Protein AF-A0A483AIH9-F1 (afdb_monomer)

Sequence (68 aa):
MLGANIILPKKALKRDNRYQRDKKRKLCKRRAAIEPIIGHLKSDFRLSRNLLKGQVGDEINVLRPLHK

Solvent-accessible surface area (backbone atoms only — not comparable to full-atom values): 4301 Å² total; per-residue (Å²): 133,93,72,79,88,79,79,73,94,65,82,81,57,91,87,56,52,71,68,58,49,48,54,52,50,53,53,47,52,59,47,63,71,47,50,62,58,53,50,48,54,30,63,66,42,44,68,51,85,32,90,88,54,39,70,66,36,32,56,52,28,63,75,54,57,67,88,125

Foldseek 3Di:
DPDDPDQDDDDDDPPDDPVRVVVSVVVVVVVVVCVVVVVCCCVQQVCDADPPPGPVVNVVSNVDGDDD

Mean predicted aligned error: 7.41 Å

Structure (mmCIF, N/CA/C/O backbone):
data_AF-A0A483AIH9-F1
#
_entry.id   AF-A0A483AIH9-F1
#
loop_
_atom_site.group_PDB
_atom_site.id
_atom_site.type_symbol
_atom_site.label_atom_id
_atom_site.label_alt_id
_atom_site.label_comp_id
_atom_site.label_asym_id
_atom_site.label_entity_id
_atom_site.label_seq_id
_atom_site.pdbx_PDB_ins_code
_atom_site.Cartn_x
_atom_site.Cartn_y
_atom_site.Cartn_z
_atom_site.occupancy
_atom_site.B_iso_or_equiv
_atom_site.auth_seq_id
_atom_site.auth_comp_id
_atom_site.auth_asym_id
_atom_site.auth_atom_id
_atom_site.pdbx_PDB_model_num
ATOM 1 N N . MET A 1 1 ? -0.638 -13.623 18.003 1.00 40.94 1 MET A N 1
ATOM 2 C CA . MET A 1 1 ? -0.946 -12.629 16.949 1.00 40.94 1 MET A CA 1
ATOM 3 C C . MET A 1 1 ? 0.356 -12.156 16.305 1.00 40.94 1 MET A C 1
ATOM 5 O O . MET A 1 1 ? 0.934 -11.175 16.755 1.00 40.94 1 MET A O 1
ATOM 9 N N . LEU A 1 2 ? 0.869 -12.868 15.296 1.00 45.06 2 LEU A N 1
ATOM 10 C CA . LEU A 1 2 ? 2.046 -12.435 14.525 1.00 45.06 2 LEU A CA 1
ATOM 11 C C . LEU A 1 2 ? 1.618 -11.330 13.545 1.00 45.06 2 LEU A C 1
ATOM 13 O O . LEU A 1 2 ? 1.419 -11.564 12.358 1.00 45.06 2 LEU A O 1
ATOM 17 N N . GLY A 1 3 ? 1.380 -10.127 14.066 1.00 59.66 3 GLY A N 1
ATOM 18 C CA . GLY A 1 3 ? 1.055 -8.964 13.249 1.00 59.66 3 GLY A CA 1
ATOM 19 C C . GLY A 1 3 ? 2.318 -8.410 12.600 1.00 59.66 3 GLY A C 1
ATOM 20 O O . GLY A 1 3 ? 3.226 -7.957 13.296 1.00 59.66 3 GLY A O 1
ATOM 21 N N . ALA A 1 4 ? 2.391 -8.417 11.270 1.00 73.06 4 ALA A N 1
ATOM 22 C CA . ALA A 1 4 ? 3.424 -7.666 10.568 1.00 73.06 4 ALA A CA 1
ATOM 23 C C . ALA A 1 4 ? 3.233 -6.161 10.837 1.00 73.06 4 ALA A C 1
ATOM 25 O O . ALA A 1 4 ? 2.135 -5.631 10.675 1.00 73.06 4 ALA A O 1
ATOM 26 N N . ASN A 1 5 ? 4.299 -5.455 11.226 1.00 78.25 5 ASN A N 1
ATOM 27 C CA . ASN A 1 5 ? 4.259 -4.000 11.394 1.00 78.25 5 ASN A CA 1
ATOM 28 C C . ASN A 1 5 ? 4.137 -3.315 10.023 1.00 78.25 5 ASN A C 1
ATOM 30 O O . ASN A 1 5 ? 5.121 -3.150 9.299 1.00 78.25 5 ASN A O 1
ATOM 34 N N . ILE A 1 6 ? 2.914 -2.922 9.660 1.00 79.06 6 ILE A N 1
ATOM 35 C CA . ILE A 1 6 ? 2.613 -2.271 8.383 1.00 79.06 6 ILE A CA 1
ATOM 36 C C . ILE A 1 6 ? 3.052 -0.805 8.439 1.00 79.06 6 ILE A C 1
ATOM 38 O O . ILE A 1 6 ? 2.497 0.010 9.175 1.00 79.06 6 ILE A O 1
ATOM 42 N N . ILE A 1 7 ? 4.024 -0.441 7.603 1.00 84.19 7 ILE A N 1
ATOM 43 C CA . ILE A 1 7 ? 4.428 0.954 7.409 1.00 84.19 7 ILE A CA 1
ATOM 44 C C . ILE A 1 7 ? 3.499 1.582 6.368 1.00 84.19 7 ILE A C 1
ATOM 46 O O . ILE A 1 7 ? 3.481 1.175 5.206 1.00 84.19 7 ILE A O 1
ATOM 50 N N . LEU A 1 8 ? 2.726 2.580 6.792 1.00 83.25 8 LEU A N 1
ATOM 51 C CA . LEU A 1 8 ? 1.891 3.381 5.898 1.00 83.25 8 LEU A CA 1
ATOM 52 C C . LEU A 1 8 ? 2.734 4.456 5.193 1.00 83.25 8 LEU A C 1
ATOM 54 O O . LEU A 1 8 ? 3.652 5.009 5.812 1.00 83.25 8 LEU A O 1
ATOM 58 N N . PRO A 1 9 ? 2.418 4.805 3.932 1.00 85.75 9 PRO A N 1
ATOM 59 C CA . PRO A 1 9 ? 3.047 5.931 3.259 1.00 85.75 9 PRO A CA 1
ATOM 60 C C . PRO A 1 9 ? 2.676 7.222 3.997 1.00 85.75 9 PRO A C 1
ATOM 62 O O . PRO A 1 9 ? 1.551 7.708 3.932 1.00 85.75 9 PRO A O 1
ATOM 65 N N . LYS A 1 10 ? 3.631 7.764 4.751 1.00 86.75 10 LYS A N 1
ATOM 66 C CA . LYS A 1 10 ? 3.520 9.039 5.463 1.00 86.75 10 LYS A CA 1
ATOM 67 C C . LYS A 1 10 ? 4.756 9.880 5.172 1.00 86.75 10 LYS A C 1
ATOM 69 O O . LYS A 1 10 ? 5.805 9.350 4.796 1.00 86.75 10 LYS A O 1
ATOM 74 N N . LYS A 1 11 ? 4.640 11.196 5.370 1.00 84.88 11 LYS A N 1
ATOM 75 C CA . LYS A 1 11 ? 5.799 12.097 5.332 1.00 84.88 11 LYS A CA 1
ATOM 76 C C . LYS A 1 11 ? 6.861 11.595 6.315 1.00 84.88 11 LYS A C 1
ATOM 78 O O . LYS A 1 11 ? 6.536 11.111 7.401 1.00 84.88 11 LYS A O 1
ATOM 83 N N . ALA A 1 12 ? 8.127 11.690 5.917 1.00 83.00 12 ALA A N 1
ATOM 84 C CA . ALA A 1 12 ? 9.231 11.270 6.765 1.00 83.00 12 ALA A CA 1
ATOM 85 C C . ALA A 1 12 ? 9.251 12.096 8.060 1.00 83.00 12 ALA A C 1
ATOM 87 O O . ALA A 1 12 ? 9.084 13.316 8.023 1.00 83.00 12 ALA A O 1
ATOM 88 N N . LEU A 1 13 ? 9.446 11.437 9.202 1.00 84.69 13 LEU A N 1
ATOM 89 C CA . LEU A 1 13 ? 9.462 12.121 10.492 1.00 84.69 13 LEU A CA 1
ATOM 90 C C . LEU A 1 13 ? 10.828 12.783 10.707 1.00 84.69 13 LEU A C 1
ATOM 92 O O . LEU A 1 13 ? 11.856 12.191 10.378 1.00 84.69 13 LEU A O 1
ATOM 96 N N . LYS A 1 14 ? 10.855 13.978 11.315 1.00 82.69 14 LYS A N 1
ATOM 97 C CA . LYS A 1 14 ? 12.105 14.715 11.605 1.00 82.69 14 LYS A CA 1
ATOM 98 C C . LYS A 1 14 ? 13.088 13.914 12.475 1.00 82.69 14 LYS A C 1
ATOM 100 O O . LYS A 1 14 ? 14.291 14.052 12.312 1.00 82.69 14 LYS A O 1
ATOM 105 N N . ARG A 1 15 ? 12.567 13.031 13.336 1.00 86.31 15 ARG A N 1
ATOM 106 C CA . ARG A 1 15 ? 13.341 12.117 14.196 1.00 86.31 15 ARG A CA 1
ATOM 107 C C . ARG A 1 15 ? 14.015 10.949 13.462 1.00 86.31 15 ARG A C 1
ATOM 109 O O . ARG A 1 15 ? 14.838 10.261 14.051 1.00 86.31 15 ARG A O 1
ATOM 116 N N . ASP A 1 16 ? 13.641 10.665 12.212 1.00 85.69 16 ASP A N 1
ATOM 117 C CA . ASP A 1 16 ? 14.169 9.502 11.496 1.00 85.69 16 ASP A CA 1
ATOM 118 C C . ASP A 1 16 ? 15.565 9.787 10.907 1.00 85.69 16 ASP A C 1
ATOM 120 O O . ASP A 1 16 ? 15.759 10.716 10.109 1.00 85.69 16 ASP A O 1
ATOM 124 N N . ASN A 1 17 ? 16.522 8.899 11.189 1.00 91.06 17 ASN A N 1
ATOM 125 C CA . ASN A 1 17 ? 17.815 8.890 10.502 1.00 91.06 17 ASN A CA 1
ATOM 126 C C . ASN A 1 17 ? 17.641 8.615 8.987 1.00 91.06 17 ASN A C 1
ATOM 128 O O . ASN A 1 17 ? 16.674 7.972 8.562 1.00 91.06 17 ASN A O 1
ATOM 132 N N . ARG A 1 18 ? 18.592 9.066 8.156 1.00 90.56 18 ARG A N 1
ATOM 133 C CA . ARG A 1 18 ? 18.609 8.884 6.691 1.00 90.56 18 ARG A CA 1
ATOM 134 C C . ARG A 1 18 ? 18.380 7.425 6.290 1.00 90.56 18 ARG A C 1
ATOM 136 O O . ARG A 1 18 ? 17.541 7.165 5.431 1.00 90.56 18 ARG A O 1
ATOM 143 N N . TYR A 1 19 ? 19.060 6.489 6.955 1.00 91.62 19 TYR A N 1
ATOM 144 C CA . TYR A 1 19 ? 18.901 5.049 6.722 1.00 91.62 19 TYR A CA 1
ATOM 145 C C . TYR A 1 19 ? 17.460 4.570 6.960 1.00 91.62 19 TYR A C 1
ATOM 147 O O . TYR A 1 19 ? 16.877 3.884 6.122 1.00 91.62 19 TYR A O 1
ATOM 155 N N . GLN A 1 20 ? 16.839 4.995 8.065 1.00 90.12 20 GLN A N 1
ATOM 156 C CA . GLN A 1 20 ? 15.464 4.607 8.393 1.00 90.12 20 GLN A CA 1
ATOM 157 C C . GLN A 1 20 ? 14.457 5.176 7.387 1.00 90.1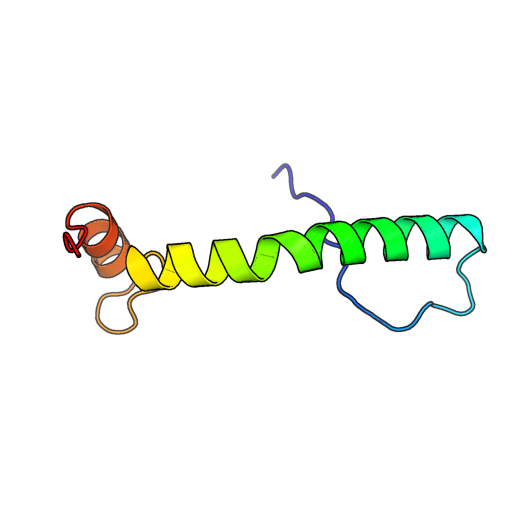2 20 GLN A C 1
ATOM 159 O O . GLN A 1 20 ? 13.511 4.490 6.995 1.00 90.12 20 GLN A O 1
ATOM 164 N N . ARG A 1 21 ? 14.682 6.407 6.908 1.00 89.38 21 ARG A N 1
ATOM 165 C CA . ARG A 1 21 ? 13.876 7.011 5.835 1.00 89.38 21 ARG A CA 1
ATOM 166 C C . ARG A 1 21 ? 13.995 6.233 4.529 1.00 89.38 21 ARG A C 1
ATOM 168 O O . ARG A 1 21 ? 12.985 6.004 3.867 1.00 89.38 21 ARG A O 1
ATOM 175 N N . ASP A 1 22 ? 15.206 5.815 4.170 1.00 91.06 22 ASP A N 1
ATOM 176 C CA . ASP A 1 22 ? 15.453 5.032 2.961 1.00 91.06 22 ASP A CA 1
ATOM 177 C C . ASP A 1 22 ? 14.775 3.659 3.010 1.00 91.06 22 ASP A C 1
ATOM 179 O O . ASP A 1 22 ? 14.019 3.306 2.102 1.00 91.06 22 ASP A O 1
ATOM 183 N N . LYS A 1 23 ? 14.923 2.950 4.136 1.00 90.88 23 LYS A N 1
ATOM 184 C CA . LYS A 1 23 ? 14.267 1.661 4.381 1.00 90.88 23 LYS A CA 1
ATOM 185 C C . LYS A 1 23 ? 12.744 1.761 4.251 1.00 90.88 23 LYS A C 1
ATOM 187 O O . LYS A 1 23 ? 12.142 0.972 3.521 1.00 90.88 23 LYS A O 1
ATOM 192 N N . LYS A 1 24 ? 12.117 2.759 4.893 1.00 90.38 24 LYS A N 1
ATOM 193 C CA . LYS A 1 24 ? 10.667 3.021 4.779 1.00 90.38 24 LYS A CA 1
ATOM 194 C C . LYS A 1 24 ? 10.260 3.298 3.327 1.00 90.38 24 LYS A C 1
ATOM 196 O O . LYS A 1 24 ? 9.297 2.713 2.839 1.00 90.38 24 LYS A O 1
ATOM 201 N N . ARG A 1 25 ? 11.024 4.129 2.607 1.00 90.38 25 ARG A N 1
ATOM 202 C CA . ARG A 1 25 ? 10.755 4.455 1.197 1.00 90.38 25 ARG A CA 1
ATOM 203 C C . ARG A 1 25 ? 10.832 3.223 0.297 1.00 90.38 25 ARG A C 1
ATOM 205 O O . ARG A 1 25 ? 9.958 3.040 -0.546 1.00 90.38 25 ARG A O 1
ATOM 212 N N . LYS A 1 26 ? 11.847 2.372 0.480 1.00 91.94 26 LYS A N 1
ATOM 213 C CA . LYS A 1 26 ? 12.025 1.133 -0.293 1.00 91.94 26 LYS A CA 1
ATOM 214 C C . LYS A 1 26 ? 10.855 0.171 -0.083 1.00 91.94 26 LYS A C 1
ATOM 216 O O . LYS A 1 26 ? 10.358 -0.393 -1.054 1.00 91.94 26 LYS A O 1
ATOM 221 N N . LEU A 1 27 ? 10.374 0.030 1.153 1.00 90.62 27 LEU A N 1
ATOM 222 C CA . LEU A 1 27 ? 9.204 -0.798 1.465 1.00 90.62 27 LEU A CA 1
ATOM 223 C C . LEU A 1 27 ? 7.925 -0.261 0.812 1.00 90.62 27 LEU A C 1
ATOM 225 O O . LEU A 1 27 ? 7.229 -1.019 0.139 1.00 90.62 27 LEU A O 1
ATOM 229 N N . CYS A 1 28 ? 7.650 1.043 0.925 1.00 92.25 28 CYS A N 1
ATOM 230 C CA . CYS A 1 28 ? 6.477 1.647 0.288 1.00 92.25 28 CYS A CA 1
ATOM 231 C C . CYS A 1 28 ? 6.516 1.529 -1.245 1.00 92.25 28 CYS A C 1
ATOM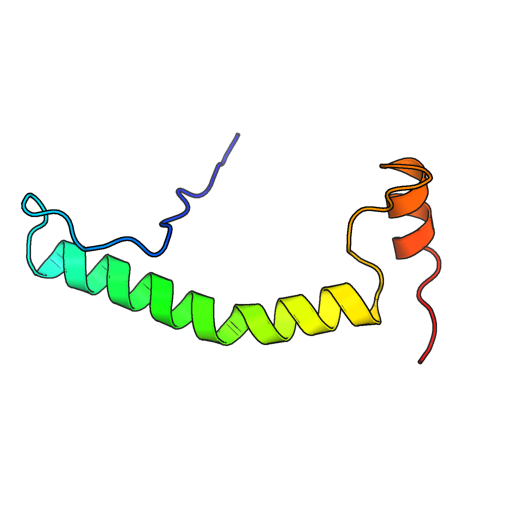 233 O O . CYS A 1 28 ? 5.488 1.242 -1.848 1.00 92.25 28 CYS A O 1
ATOM 235 N N . LYS A 1 29 ? 7.691 1.683 -1.878 1.00 92.44 29 LYS A N 1
ATOM 236 C CA . LYS A 1 29 ? 7.852 1.480 -3.330 1.00 92.44 29 LYS A CA 1
ATOM 237 C C . LYS A 1 29 ? 7.543 0.042 -3.754 1.00 92.44 29 LYS A C 1
ATOM 239 O O . LYS A 1 29 ? 6.808 -0.158 -4.712 1.00 92.44 29 LYS A O 1
ATOM 244 N N . ARG A 1 30 ? 8.064 -0.954 -3.026 1.00 91.94 30 ARG A N 1
ATOM 245 C CA . ARG A 1 30 ? 7.768 -2.374 -3.293 1.00 91.94 30 ARG A CA 1
ATOM 246 C C . ARG A 1 30 ? 6.275 -2.674 -3.160 1.00 91.94 30 ARG A C 1
ATOM 248 O O . ARG A 1 30 ? 5.734 -3.404 -3.977 1.00 91.94 30 ARG A O 1
ATOM 255 N N . ARG A 1 31 ? 5.615 -2.080 -2.161 1.00 92.31 31 ARG A N 1
ATOM 256 C CA . ARG A 1 31 ? 4.169 -2.208 -1.961 1.00 92.31 31 ARG A CA 1
ATOM 257 C C . ARG A 1 31 ? 3.375 -1.581 -3.111 1.00 92.31 31 ARG A C 1
ATOM 259 O O . ARG A 1 31 ? 2.492 -2.227 -3.655 1.00 92.31 31 ARG A O 1
ATOM 266 N N . ALA A 1 32 ? 3.721 -0.363 -3.522 1.00 92.88 32 ALA A N 1
ATOM 267 C CA . ALA A 1 32 ? 3.028 0.333 -4.607 1.00 92.88 32 ALA A CA 1
ATOM 268 C C . ALA A 1 32 ? 3.045 -0.443 -5.938 1.00 92.88 32 ALA A C 1
ATOM 270 O O . ALA A 1 32 ? 2.099 -0.332 -6.707 1.00 92.88 32 ALA A O 1
ATOM 271 N N . ALA A 1 33 ? 4.078 -1.256 -6.187 1.00 94.19 33 ALA A N 1
ATOM 272 C CA . ALA A 1 33 ? 4.160 -2.091 -7.384 1.00 94.19 33 ALA A CA 1
ATOM 273 C C . ALA A 1 33 ? 3.148 -3.257 -7.404 1.00 94.19 33 ALA A C 1
ATOM 275 O O . ALA A 1 33 ? 2.747 -3.683 -8.481 1.00 94.19 33 ALA A O 1
ATOM 276 N N . ILE A 1 34 ? 2.732 -3.776 -6.242 1.00 94.62 34 ILE A N 1
ATOM 277 C CA . ILE A 1 34 ? 1.844 -4.953 -6.147 1.00 94.62 34 ILE A CA 1
ATOM 278 C C . ILE A 1 34 ? 0.376 -4.597 -5.875 1.00 94.62 34 ILE A C 1
ATOM 280 O O . ILE A 1 34 ? -0.510 -5.380 -6.203 1.00 94.62 34 ILE A O 1
ATOM 284 N N . GLU A 1 35 ? 0.102 -3.428 -5.288 1.00 92.75 35 GLU A N 1
ATOM 285 C CA . GLU A 1 35 ? -1.262 -2.990 -4.944 1.00 92.75 35 GLU A CA 1
ATOM 286 C C . GLU A 1 35 ? -2.230 -2.969 -6.148 1.00 92.75 35 GLU A C 1
ATOM 288 O O . GLU A 1 35 ? -3.357 -3.434 -5.976 1.00 92.75 35 GLU A O 1
ATOM 293 N N . PRO A 1 36 ? -1.837 -2.537 -7.368 1.00 95.19 36 PRO A N 1
ATOM 294 C CA . PRO A 1 36 ? -2.727 -2.593 -8.531 1.00 95.19 36 PRO A CA 1
ATOM 295 C C . PRO A 1 36 ? -3.148 -4.022 -8.887 1.00 95.19 36 PRO A C 1
ATOM 297 O O . PRO A 1 36 ? -4.328 -4.289 -9.091 1.00 95.19 36 PRO A O 1
ATOM 300 N N . ILE A 1 37 ? -2.196 -4.961 -8.886 1.00 95.00 37 ILE A N 1
ATOM 301 C CA . ILE A 1 37 ? -2.450 -6.377 -9.187 1.00 95.00 37 ILE A CA 1
ATOM 302 C C . ILE A 1 37 ? -3.403 -6.963 -8.143 1.00 95.00 37 ILE A C 1
ATOM 304 O O . ILE A 1 37 ? -4.393 -7.597 -8.493 1.00 95.00 37 ILE A O 1
ATOM 308 N N . ILE A 1 38 ? -3.157 -6.692 -6.858 1.00 93.31 38 ILE A N 1
ATOM 309 C CA . ILE A 1 38 ? -4.049 -7.114 -5.771 1.00 93.31 38 ILE A CA 1
ATOM 310 C C . ILE A 1 38 ? -5.453 -6.517 -5.950 1.00 93.31 38 ILE A C 1
ATOM 312 O O . ILE A 1 38 ? -6.440 -7.205 -5.697 1.00 93.31 38 ILE A O 1
ATOM 316 N N . GLY A 1 39 ? -5.562 -5.258 -6.379 1.00 92.56 39 GLY A N 1
ATOM 317 C CA . GLY A 1 39 ? -6.840 -4.603 -6.662 1.00 92.56 39 GLY A CA 1
ATOM 318 C C . GLY A 1 39 ? -7.615 -5.275 -7.797 1.00 92.56 39 GLY A C 1
ATOM 319 O O . GLY A 1 39 ? -8.807 -5.551 -7.638 1.00 92.56 39 GLY A O 1
ATOM 320 N N . HIS A 1 40 ? -6.936 -5.597 -8.901 1.00 91.88 40 HIS A N 1
ATOM 321 C CA . HIS A 1 40 ? -7.529 -6.333 -10.019 1.00 91.88 40 HIS A CA 1
ATOM 322 C C . HIS A 1 40 ? -7.996 -7.719 -9.581 1.00 91.88 40 HIS A C 1
ATOM 324 O O . HIS A 1 40 ? -9.179 -8.017 -9.699 1.00 91.88 40 HIS A O 1
ATOM 330 N N . LEU A 1 41 ? -7.127 -8.500 -8.931 1.00 89.81 41 LEU A N 1
ATOM 331 C CA . LEU A 1 41 ? -7.479 -9.822 -8.403 1.00 89.81 41 LEU A CA 1
ATOM 332 C C . LEU A 1 41 ? -8.683 -9.765 -7.450 1.00 89.81 41 LEU A C 1
ATOM 334 O O . LEU A 1 41 ? -9.586 -10.594 -7.529 1.00 89.81 41 LEU A O 1
ATOM 33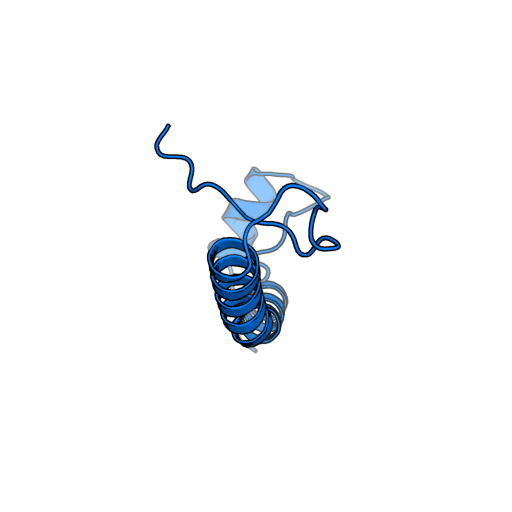8 N N . LYS A 1 42 ? -8.743 -8.766 -6.562 1.00 89.56 42 LYS A N 1
ATOM 339 C CA . LYS A 1 42 ? -9.894 -8.600 -5.665 1.00 89.56 42 LYS A CA 1
ATOM 340 C C . LYS A 1 42 ? -11.194 -8.332 -6.413 1.00 89.56 42 LYS A C 1
ATOM 342 O O . LYS A 1 42 ? -12.236 -8.833 -5.997 1.00 89.56 42 LYS A O 1
ATOM 347 N N . SER A 1 43 ? -11.123 -7.541 -7.477 1.00 87.12 43 SER A N 1
ATOM 348 C CA . SER A 1 43 ? -12.285 -7.136 -8.267 1.00 87.12 43 SER A CA 1
ATOM 349 C C . SER A 1 43 ? -12.763 -8.266 -9.179 1.00 87.12 43 SER A C 1
ATOM 351 O O . SER A 1 43 ? -13.954 -8.560 -9.213 1.00 87.12 43 SER A O 1
ATOM 353 N N . ASP A 1 44 ? -11.840 -8.939 -9.866 1.00 88.06 44 ASP A N 1
ATOM 354 C CA . ASP A 1 44 ? -12.146 -10.009 -10.818 1.00 88.06 44 ASP A CA 1
ATOM 355 C C . ASP A 1 44 ? -12.703 -11.257 -10.133 1.00 88.06 44 ASP A C 1
ATOM 357 O O . ASP A 1 44 ? -13.652 -11.859 -10.630 1.00 88.06 44 ASP A O 1
ATOM 361 N N . PHE A 1 45 ? -12.185 -11.592 -8.949 1.00 85.75 45 PHE A N 1
ATOM 362 C CA . PHE A 1 45 ? -12.582 -12.792 -8.208 1.00 85.75 45 PHE A CA 1
ATOM 363 C C . PHE A 1 45 ? -13.517 -12.512 -7.023 1.00 85.75 45 PHE A C 1
ATOM 365 O O . PHE A 1 45 ? -13.704 -13.379 -6.175 1.00 85.75 45 PHE A O 1
ATOM 372 N N . ARG A 1 46 ? -14.112 -11.311 -6.931 1.00 86.50 46 ARG A N 1
ATOM 373 C CA . ARG A 1 46 ? -15.066 -10.929 -5.863 1.00 86.50 46 ARG A CA 1
ATOM 374 C C . ARG A 1 46 ? -14.538 -11.159 -4.435 1.00 86.50 46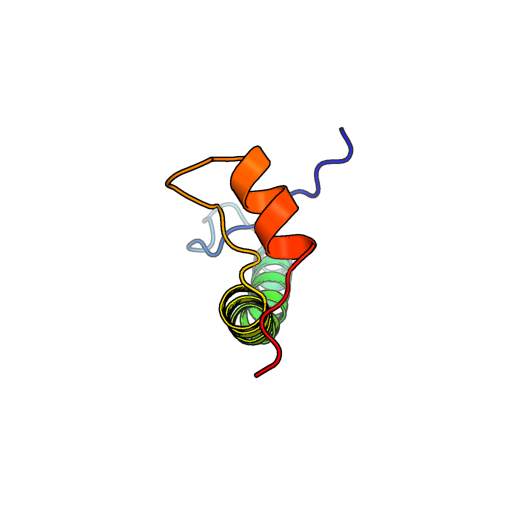 ARG A C 1
ATOM 376 O O . ARG A 1 46 ? -15.314 -11.428 -3.521 1.00 86.50 46 ARG A O 1
ATOM 383 N N . LEU A 1 47 ? -13.229 -10.996 -4.226 1.00 86.94 47 LEU A N 1
ATOM 384 C CA . LEU A 1 47 ? -12.561 -11.200 -2.928 1.00 86.94 47 LEU A CA 1
ATOM 385 C C . LEU A 1 47 ? -12.730 -10.005 -1.970 1.00 86.94 47 LEU A C 1
ATOM 387 O O . LEU A 1 47 ? -12.133 -9.961 -0.893 1.00 86.94 47 LEU A O 1
ATOM 391 N N . SER A 1 48 ? -13.476 -8.981 -2.383 1.00 86.38 48 SER A N 1
ATOM 392 C CA . SER A 1 48 ? -13.885 -7.869 -1.527 1.00 86.38 48 SER A CA 1
ATOM 393 C C . SER A 1 48 ? -15.008 -8.282 -0.577 1.00 86.38 48 SER A C 1
ATOM 395 O O . SER A 1 48 ? -15.823 -9.134 -0.927 1.00 86.38 48 SER A O 1
ATOM 397 N N . ARG A 1 49 ? -15.123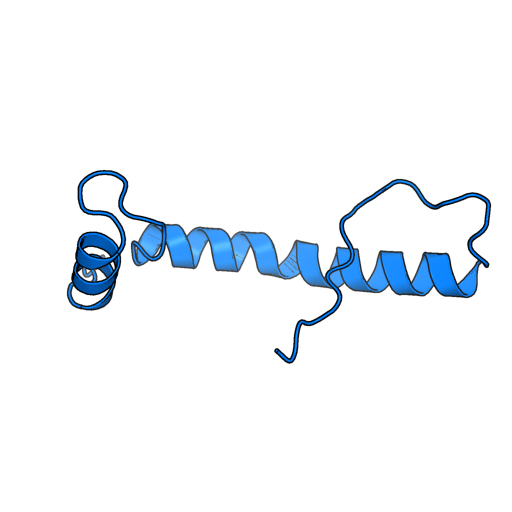 -7.585 0.562 1.00 86.31 49 ARG A N 1
ATOM 398 C CA . ARG A 1 49 ? -16.251 -7.770 1.481 1.00 86.31 49 ARG A CA 1
ATOM 399 C C . ARG A 1 49 ? -17.604 -7.593 0.786 1.00 86.31 49 ARG A C 1
ATOM 401 O O . ARG A 1 49 ? -17.834 -6.615 0.076 1.00 86.31 49 ARG A O 1
ATOM 408 N N . ASN A 1 50 ? -18.522 -8.493 1.090 1.00 86.38 50 ASN A N 1
ATOM 409 C CA . ASN A 1 50 ? -19.910 -8.504 0.701 1.00 86.38 50 ASN A CA 1
ATOM 410 C C . ASN A 1 50 ? -20.709 -7.660 1.700 1.00 86.38 50 ASN A C 1
ATOM 412 O O . ASN A 1 50 ? -20.842 -8.007 2.873 1.00 86.38 50 ASN A O 1
ATOM 416 N N . LEU A 1 51 ? -21.254 -6.537 1.234 1.00 86.44 51 LEU A N 1
ATOM 417 C CA . LEU A 1 51 ? -21.987 -5.596 2.087 1.00 86.44 51 LEU A CA 1
ATOM 418 C C . LEU A 1 51 ? -23.434 -6.029 2.381 1.00 86.44 51 LEU A C 1
ATOM 420 O O . LEU A 1 51 ? -24.050 -5.481 3.287 1.00 86.44 51 LEU A O 1
ATOM 424 N N . LEU A 1 52 ? -23.973 -7.007 1.646 1.00 87.81 52 LEU A N 1
ATOM 425 C CA . LEU A 1 52 ? -25.353 -7.480 1.809 1.00 87.81 52 LEU A CA 1
ATOM 426 C C . LEU A 1 52 ? -25.463 -8.619 2.828 1.00 87.81 52 LEU A C 1
ATOM 428 O O . LEU A 1 52 ? -26.433 -8.695 3.577 1.00 87.81 52 LEU A O 1
ATOM 432 N N . LYS A 1 53 ? -24.492 -9.540 2.820 1.00 87.94 53 LYS A N 1
ATOM 433 C CA . LYS A 1 53 ? -24.500 -10.765 3.638 1.00 87.94 53 LYS A CA 1
ATOM 434 C C . LYS A 1 53 ? -23.270 -10.916 4.538 1.00 87.94 53 LYS A C 1
ATOM 436 O O . LYS A 1 53 ? -23.162 -11.91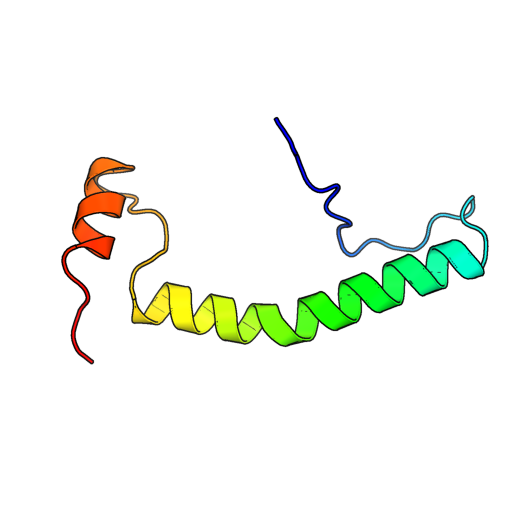6 5.243 1.00 87.94 53 LYS A O 1
ATOM 441 N N . GLY A 1 54 ? -22.359 -9.939 4.549 1.00 89.00 54 GLY A N 1
ATOM 442 C CA . GLY A 1 54 ? -21.176 -9.952 5.411 1.00 89.00 54 GLY A CA 1
ATOM 443 C C . GLY A 1 54 ? -20.291 -11.174 5.165 1.00 89.00 54 GLY A C 1
ATOM 444 O O . GLY A 1 54 ? -20.124 -11.597 4.025 1.00 89.00 54 GLY A O 1
ATOM 445 N N . GLN A 1 55 ? -19.773 -11.770 6.242 1.00 88.44 55 GLN A N 1
ATOM 446 C CA . GLN A 1 55 ? -18.858 -12.920 6.183 1.00 88.44 55 GLN A CA 1
ATOM 447 C C . GLN A 1 55 ? -19.441 -14.122 5.427 1.00 88.44 55 GLN A C 1
ATOM 449 O O . GLN A 1 55 ? -18.754 -14.709 4.601 1.00 88.44 55 GLN A O 1
ATOM 454 N N . VAL A 1 56 ? -20.727 -14.432 5.624 1.00 89.19 56 VAL A N 1
ATOM 455 C CA . VAL A 1 56 ? -21.401 -15.521 4.892 1.00 89.19 56 VAL A CA 1
ATOM 456 C C . VAL A 1 56 ? -21.423 -15.229 3.387 1.00 89.19 56 VAL A C 1
ATOM 458 O O . VAL A 1 56 ? -21.233 -16.113 2.557 1.00 89.19 56 VAL A O 1
ATOM 461 N N . GLY A 1 57 ? -21.621 -13.963 3.013 1.00 88.56 57 GLY A N 1
ATOM 462 C CA . GLY A 1 57 ? -21.533 -13.530 1.620 1.00 88.56 57 GLY A CA 1
ATOM 463 C C . GLY A 1 57 ? -20.115 -13.577 1.049 1.00 88.56 57 GLY A C 1
ATOM 464 O O . GLY A 1 57 ? -19.965 -13.819 -0.148 1.00 88.56 57 GLY A O 1
ATOM 465 N N . ASP A 1 58 ? -19.099 -13.351 1.883 1.00 88.38 58 ASP A N 1
ATOM 466 C CA . ASP A 1 58 ? -17.683 -13.447 1.507 1.00 88.38 58 ASP A CA 1
ATOM 467 C C . ASP A 1 58 ? -17.303 -14.893 1.191 1.00 88.38 58 ASP A C 1
ATOM 469 O O . ASP A 1 58 ? -16.719 -15.161 0.143 1.00 88.38 58 ASP A O 1
ATOM 473 N N . GLU A 1 59 ? -17.705 -15.832 2.049 1.00 88.50 59 GLU A N 1
ATOM 474 C CA . GLU A 1 59 ? -17.484 -17.268 1.847 1.00 88.50 59 GLU A CA 1
ATOM 475 C C . GLU A 1 59 ? -18.127 -17.752 0.540 1.00 88.50 59 GLU A C 1
ATOM 477 O O . GLU A 1 59 ? -17.476 -18.408 -0.274 1.00 88.50 59 GLU A O 1
ATOM 482 N N . ILE A 1 60 ? -19.377 -17.353 0.278 1.00 88.06 60 ILE A N 1
ATOM 483 C CA . ILE A 1 60 ? -20.083 -17.711 -0.961 1.00 88.06 60 ILE A CA 1
ATOM 484 C C . ILE A 1 60 ? -19.406 -17.095 -2.195 1.00 88.06 60 ILE A C 1
ATOM 486 O O . ILE A 1 60 ? -19.304 -17.763 -3.225 1.00 88.06 60 ILE A O 1
ATOM 490 N N . ASN A 1 61 ? -18.944 -15.841 -2.119 1.00 87.38 61 ASN A N 1
ATOM 491 C CA . ASN A 1 61 ? -18.238 -15.185 -3.226 1.00 87.38 61 ASN A CA 1
ATOM 492 C C . ASN A 1 61 ? -16.947 -15.927 -3.601 1.00 87.38 61 ASN A C 1
ATOM 494 O O . ASN A 1 61 ? -16.651 -16.052 -4.786 1.00 87.38 61 ASN A O 1
ATOM 498 N N . VAL A 1 62 ? -16.205 -16.426 -2.607 1.00 84.69 62 VAL A N 1
ATOM 499 C CA . VAL A 1 62 ? -14.975 -17.203 -2.827 1.00 84.69 62 VAL A CA 1
ATOM 500 C C . VAL A 1 62 ? -15.286 -18.579 -3.423 1.00 84.69 62 VAL A C 1
ATOM 502 O O . VAL A 1 62 ? -14.583 -19.024 -4.325 1.00 84.69 62 VAL A O 1
ATOM 505 N N . LEU A 1 63 ? -16.348 -19.242 -2.953 1.00 85.12 63 LEU A N 1
ATOM 506 C CA . LEU A 1 63 ? -16.757 -20.569 -3.435 1.00 85.12 63 LEU A CA 1
ATOM 507 C C . LEU A 1 63 ? -17.379 -20.55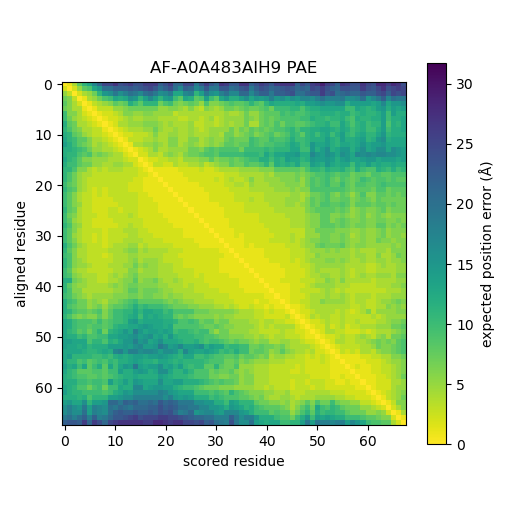1 -4.834 1.00 85.12 63 LEU A C 1
ATOM 509 O O . LEU A 1 63 ? -17.315 -21.553 -5.544 1.00 85.12 63 LEU A O 1
ATOM 513 N N . ARG A 1 64 ? -17.975 -19.426 -5.244 1.00 78.88 64 ARG A N 1
ATOM 514 C CA . ARG A 1 64 ? -18.543 -1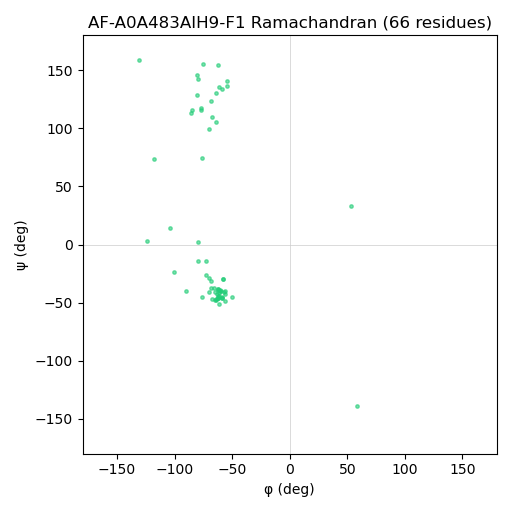9.240 -6.584 1.00 78.88 64 ARG A CA 1
ATOM 515 C C . ARG A 1 64 ? -17.825 -18.109 -7.332 1.00 78.88 64 ARG A C 1
ATOM 517 O O . ARG A 1 64 ? -18.420 -17.040 -7.528 1.00 78.88 64 ARG A O 1
ATOM 524 N N . PRO A 1 65 ? -16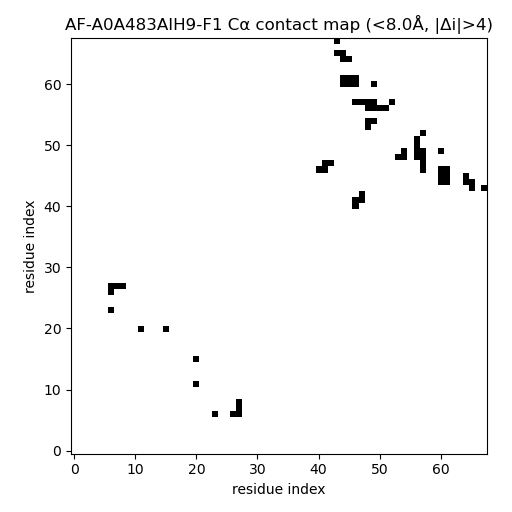.583 -18.334 -7.800 1.00 69.75 65 PRO A N 1
ATOM 525 C CA . PRO A 1 65 ? -15.937 -17.410 -8.715 1.00 69.75 65 PRO A CA 1
ATOM 526 C C . PRO A 1 65 ? -16.796 -17.276 -9.974 1.00 69.75 65 PRO A C 1
ATOM 528 O O . PRO A 1 65 ? -17.259 -18.276 -10.528 1.00 69.75 65 PRO A O 1
ATOM 531 N N . LEU A 1 66 ? -17.023 -16.047 -10.441 1.00 68.81 66 LEU A N 1
ATOM 532 C CA . LEU A 1 66 ? -17.462 -15.888 -11.822 1.00 68.81 66 LEU A CA 1
ATOM 533 C C . LEU A 1 66 ? -16.289 -16.296 -12.712 1.00 68.81 66 LEU A C 1
ATOM 535 O O . LEU A 1 66 ? -15.207 -15.723 -12.601 1.00 68.81 66 LEU A O 1
ATOM 539 N N . HIS A 1 67 ? -16.515 -17.259 -13.599 1.00 62.69 67 HIS A N 1
ATOM 540 C CA . HIS A 1 67 ? -15.661 -17.416 -14.767 1.00 62.69 67 HIS A CA 1
ATOM 541 C C . HIS A 1 67 ? -15.911 -16.194 -15.657 1.00 62.69 67 HIS A C 1
ATOM 543 O O . HIS A 1 67 ? -17.022 -16.018 -16.160 1.00 62.69 67 HIS A O 1
ATOM 549 N N . LYS A 1 68 ? -14.917 -15.310 -15.749 1.00 57.00 68 LYS A N 1
ATOM 550 C CA . LYS A 1 68 ? -14.835 -14.312 -16.817 1.00 57.00 68 LYS A CA 1
ATOM 551 C C . LYS A 1 68 ? -14.152 -14.932 -18.024 1.00 57.00 68 LYS A C 1
ATOM 553 O O . LYS A 1 68 ? -13.217 -15.734 -17.800 1.00 57.00 68 LYS A O 1
#

Secondary structure (DSSP, 8-state):
----------PPPTT--HHHHHHHHHHHHHHHHHHHHHHHHHHHTT-S--TTTHHHHHHHHHHS----

pLDDT: mean 85.03, std 10.62, range [40.94, 95.19]

Radius of gyration: 17.54 Å; Cα contacts (8 Å, |Δi|>4): 35; chains: 1; bounding box: 44×35×34 Å